Protein AF-W8PNV9-F1 (afdb_monomer)

Foldseek 3Di:
DDVVVVVVVVCVVVCVVFKDWLDKFFWFKDFVNHTLDDHRFIWTWIQGPLKIWIKGWDDPPDTKIKIKIGQFDWDQDPQWIWTWAAAPRHIMIITTNDGPVSSVSSNVSSVSHDGRHMDIDMDD

Mean predicted aligned error: 6.78 Å

Sequence (124 aa):
MDRTVYEALGKYVDSLSNSLYLGTSRGTVYLEDEPVTPEDVRLSLFFSGKSIEISSLWGRENHGALYLRGSPKVRFRSGRIELLFLTRKGHVLVRLRAGRGFAKVLANTASQCSGGVGSLWVRG

Organism: NCBI:txid195522

Solvent-accessible surface area (backbone atoms only — not comparable to full-atom values): 6612 Å² total; per-residue (Å²): 134,66,70,63,59,51,53,56,47,46,53,50,58,62,40,62,79,68,37,47,78,76,50,73,39,36,22,38,39,22,49,76,85,42,72,77,46,62,80,64,37,60,35,40,34,31,40,39,89,43,20,44,35,40,38,34,70,50,60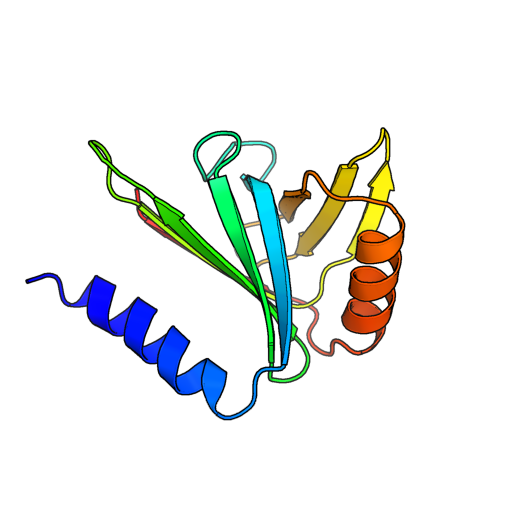,97,87,66,59,30,41,39,43,36,38,27,33,41,51,66,46,77,55,96,79,26,28,37,36,42,31,44,30,91,92,43,46,32,41,35,41,31,63,49,56,71,70,58,43,52,52,51,39,57,54,34,72,62,32,66,55,79,66,19,52,80,48,73,49,111

Secondary structure (DSSP, 8-state):
--HHHHHHHHHHHHHHTT-EEEEEEEEEEEETTEESS-TTEEEEEEEETTEEEEEEEE-SSS-EEEEEEE-PEEEEETTEEEEEEEETTEEEEEEEE--HHHHHHHHHHHHT---S-BEEEEE-

Radius of gyration: 13.63 Å; Cα contacts (8 Å, |Δi|>4): 264; chains: 1; bounding box: 41×26×30 Å

Nearest PDB structures (foldseek):
  2v42-assembly1_B  TM=2.903E-01  e=1.660E-01  Escherichia coli BL21(DE3)
  2v42-assembly1_A  TM=2.907E-01  e=1.852E-01  Escherichia coli BL21(DE3)
  3m4w-assembly2_B  TM=3.149E-01  e=4.969E-01  Escherichia coli K-12
  5z8o-assembly1_A  TM=2.371E-01  e=1.131E+00  Mycolicibacterium smegmatis MC2 155
  3m4w-assembly2_D  TM=2.785E-01  e=1.753E+00  Escherichia coli K-12

Structure (mmCIF, N/CA/C/O backbone):
data_AF-W8PNV9-F1
#
_entry.id   AF-W8PNV9-F1
#
loop_
_atom_site.group_PDB
_atom_site.id
_atom_site.type_symbol
_atom_site.label_atom_id
_atom_site.label_alt_id
_atom_site.label_comp_id
_atom_site.label_asym_id
_atom_site.label_entity_id
_atom_site.label_seq_id
_atom_site.pdbx_PDB_ins_code
_atom_site.Cartn_x
_atom_site.Cartn_y
_atom_site.Cartn_z
_atom_site.occupancy
_atom_site.B_iso_or_equiv
_atom_site.auth_seq_id
_atom_site.auth_comp_id
_atom_site.auth_asym_id
_atom_site.auth_atom_id
_atom_site.pdbx_PDB_model_num
ATOM 1 N N . MET A 1 1 ? 28.897 -6.878 -1.152 1.00 48.00 1 MET A N 1
ATOM 2 C CA . MET A 1 1 ? 27.577 -7.406 -0.738 1.00 48.00 1 MET A CA 1
ATOM 3 C C . MET A 1 1 ? 26.895 -6.304 0.063 1.00 48.00 1 MET A C 1
ATOM 5 O O . MET A 1 1 ? 27.497 -5.834 1.018 1.00 48.00 1 MET A O 1
ATOM 9 N N . ASP A 1 2 ? 25.759 -5.782 -0.406 1.00 49.09 2 ASP A N 1
ATOM 10 C CA . ASP A 1 2 ? 25.226 -4.480 0.035 1.00 49.09 2 ASP A CA 1
ATOM 11 C C . ASP A 1 2 ? 24.529 -4.576 1.409 1.00 49.09 2 ASP A C 1
ATOM 13 O O . ASP A 1 2 ? 23.553 -5.308 1.586 1.00 49.09 2 ASP A O 1
ATOM 17 N N . ARG A 1 3 ? 25.042 -3.818 2.385 1.00 46.00 3 ARG A N 1
ATOM 18 C CA . ARG A 1 3 ? 24.554 -3.719 3.773 1.00 46.00 3 ARG A CA 1
ATOM 19 C C . ARG A 1 3 ? 23.069 -3.342 3.842 1.00 46.00 3 ARG A C 1
ATOM 21 O O . ARG A 1 3 ? 22.374 -3.731 4.773 1.00 46.00 3 ARG A O 1
ATOM 28 N N . THR A 1 4 ? 22.556 -2.657 2.825 1.00 55.75 4 THR A N 1
ATOM 29 C CA . THR A 1 4 ? 21.159 -2.216 2.756 1.00 55.75 4 THR A CA 1
ATOM 30 C C . THR A 1 4 ? 20.176 -3.348 2.449 1.00 55.75 4 THR A C 1
ATOM 32 O O . THR A 1 4 ? 19.050 -3.332 2.945 1.00 55.75 4 THR A O 1
ATOM 35 N N . VAL A 1 5 ? 20.593 -4.365 1.687 1.00 52.97 5 VAL A N 1
ATOM 36 C CA . VAL A 1 5 ? 19.768 -5.565 1.452 1.00 52.97 5 VAL A CA 1
ATOM 37 C C . VAL A 1 5 ? 19.579 -6.324 2.764 1.00 52.97 5 VAL A C 1
ATOM 39 O O . VAL A 1 5 ? 18.478 -6.781 3.053 1.00 52.97 5 VAL A O 1
ATOM 42 N N . TYR A 1 6 ? 20.614 -6.365 3.605 1.00 56.22 6 TYR A N 1
ATOM 43 C CA . TYR A 1 6 ? 20.533 -6.931 4.950 1.00 56.22 6 TYR A CA 1
ATOM 44 C C . TYR A 1 6 ? 19.667 -6.113 5.904 1.00 56.22 6 TYR A C 1
ATOM 46 O O . TYR A 1 6 ? 19.017 -6.703 6.750 1.00 56.22 6 TYR A O 1
ATOM 54 N N . GLU A 1 7 ? 19.598 -4.788 5.781 1.00 56.38 7 GLU A N 1
ATOM 55 C CA . GLU A 1 7 ? 18.689 -3.982 6.609 1.00 56.38 7 GLU A CA 1
ATOM 56 C C . GLU A 1 7 ? 17.222 -4.162 6.202 1.00 56.38 7 GLU A C 1
ATOM 58 O O . GLU A 1 7 ? 16.347 -4.247 7.064 1.00 56.38 7 GLU A O 1
ATOM 63 N N . ALA A 1 8 ? 16.940 -4.261 4.900 1.00 56.78 8 ALA A N 1
ATOM 64 C CA . ALA A 1 8 ? 15.601 -4.573 4.406 1.00 56.78 8 ALA A CA 1
ATOM 65 C C . ALA A 1 8 ? 15.186 -6.010 4.769 1.00 56.78 8 ALA A C 1
ATOM 67 O O . ALA A 1 8 ? 14.063 -6.223 5.221 1.00 56.78 8 ALA A O 1
ATOM 68 N N . LEU A 1 9 ? 16.100 -6.979 4.636 1.00 55.91 9 LEU A N 1
ATOM 69 C CA . LEU A 1 9 ? 15.889 -8.365 5.066 1.00 55.91 9 LEU A CA 1
ATOM 70 C C . LEU A 1 9 ? 15.817 -8.496 6.589 1.00 55.91 9 LEU A C 1
ATOM 72 O O . LEU A 1 9 ? 15.010 -9.267 7.082 1.00 55.91 9 LEU A O 1
ATOM 76 N N . GLY A 1 10 ? 16.607 -7.731 7.336 1.00 55.59 10 GLY A N 1
ATOM 77 C CA . GLY A 1 10 ? 16.584 -7.693 8.797 1.00 55.59 10 GLY A CA 1
ATOM 78 C C . GLY A 1 10 ? 15.242 -7.177 9.296 1.00 55.59 10 GLY A C 1
ATOM 79 O O . GLY A 1 10 ? 14.573 -7.859 10.059 1.00 55.59 10 GLY A O 1
ATOM 80 N N . LYS A 1 11 ? 14.759 -6.057 8.740 1.00 55.88 11 LYS A N 1
ATOM 81 C CA . LYS A 1 11 ? 13.394 -5.572 8.998 1.00 55.88 11 LYS A CA 1
ATOM 82 C C . LYS A 1 11 ? 12.327 -6.582 8.581 1.00 55.88 11 LYS A C 1
ATOM 84 O O . LYS A 1 11 ? 11.326 -6.716 9.275 1.00 55.88 11 LYS A O 1
ATOM 89 N N . TYR A 1 12 ? 12.529 -7.294 7.473 1.00 55.62 12 TYR A N 1
ATOM 90 C CA . TYR A 1 12 ? 11.618 -8.345 7.024 1.00 55.62 12 TYR A CA 1
ATOM 91 C C . TYR A 1 12 ? 11.563 -9.515 8.020 1.00 55.62 12 TYR A C 1
ATOM 93 O O . TYR A 1 12 ? 10.475 -9.899 8.439 1.00 55.62 12 TYR A O 1
ATOM 101 N N . VAL A 1 13 ? 12.709 -10.030 8.468 1.00 58.31 13 VAL A N 1
ATOM 102 C CA . VAL A 1 13 ? 12.803 -11.124 9.448 1.00 58.31 13 VAL A CA 1
ATOM 103 C C . VAL A 1 13 ? 12.267 -10.697 10.816 1.00 58.31 13 VAL A C 1
ATOM 105 O O . VAL A 1 13 ? 11.464 -11.421 11.400 1.00 58.31 13 VAL A O 1
ATOM 108 N N . ASP A 1 14 ? 12.611 -9.498 11.286 1.00 50.69 14 ASP A N 1
ATOM 109 C CA . ASP A 1 14 ? 12.110 -8.958 12.555 1.00 50.69 14 ASP A CA 1
ATOM 110 C C . ASP A 1 14 ? 10.593 -8.747 12.517 1.00 50.69 14 ASP A C 1
ATOM 112 O O . ASP A 1 14 ? 9.894 -9.047 13.490 1.00 50.69 14 ASP A O 1
ATOM 116 N N . SER A 1 15 ? 10.052 -8.310 11.372 1.00 52.59 15 SER A N 1
ATOM 117 C CA . SER A 1 15 ? 8.608 -8.182 11.185 1.00 52.59 15 SER A CA 1
ATOM 118 C C . SER A 1 15 ? 7.902 -9.538 11.307 1.00 52.59 15 SER A C 1
ATOM 120 O O . SER A 1 15 ? 6.853 -9.608 11.942 1.00 52.59 15 SER A O 1
ATOM 122 N N . LEU A 1 16 ? 8.470 -10.647 10.824 1.00 54.53 16 LEU A N 1
ATOM 123 C CA . LEU A 1 16 ? 7.803 -11.959 10.857 1.00 54.53 16 LEU A CA 1
ATOM 124 C C . LEU A 1 16 ? 7.514 -12.481 12.275 1.00 54.53 16 LEU A C 1
ATOM 126 O O . LEU A 1 16 ? 6.616 -13.301 12.439 1.00 54.53 16 LEU A O 1
ATOM 130 N N . SER A 1 17 ? 8.202 -11.978 13.303 1.00 59.91 17 SER A N 1
ATOM 131 C CA . SER A 1 17 ? 7.979 -12.401 14.692 1.00 59.91 17 SER A CA 1
ATOM 132 C C . SER A 1 17 ? 6.652 -11.909 15.302 1.00 59.91 17 SER A C 1
ATOM 134 O O . SER A 1 17 ? 6.185 -12.502 16.268 1.00 59.91 17 SER A O 1
ATOM 136 N N . ASN A 1 18 ? 6.019 -10.866 14.737 1.00 69.50 18 ASN A N 1
ATOM 137 C CA . ASN A 1 18 ? 4.742 -10.296 15.211 1.00 69.50 18 ASN A CA 1
ATOM 138 C C . ASN A 1 18 ? 3.885 -9.656 14.093 1.00 69.50 18 ASN A C 1
ATOM 140 O O . ASN A 1 18 ? 3.041 -8.796 14.365 1.00 69.50 18 ASN A O 1
ATOM 144 N N . SER A 1 19 ? 4.098 -10.036 12.830 1.00 81.19 19 SER A N 1
ATOM 145 C CA . SER A 1 19 ? 3.351 -9.482 11.691 1.00 81.19 19 SER A CA 1
ATOM 146 C C . SER A 1 19 ? 2.368 -10.482 11.107 1.00 81.19 19 SER A C 1
ATOM 148 O O . SER A 1 19 ? 2.708 -11.625 10.814 1.00 81.19 19 SER A O 1
ATOM 150 N N . LEU A 1 20 ? 1.150 -10.015 10.854 1.00 88.81 20 LEU A N 1
ATOM 151 C CA . LEU A 1 20 ? 0.142 -10.745 10.103 1.00 88.81 20 LEU A CA 1
ATOM 152 C C . LEU A 1 20 ? 0.316 -10.451 8.611 1.00 88.81 20 LEU A C 1
ATOM 154 O O . LEU A 1 20 ? 0.179 -9.306 8.182 1.00 88.81 20 LEU A O 1
ATOM 158 N N . TYR A 1 21 ? 0.582 -11.476 7.805 1.00 90.94 21 TYR A N 1
ATOM 159 C CA . TYR A 1 21 ? 0.586 -11.338 6.349 1.00 90.94 21 TYR A CA 1
ATOM 160 C C . TYR A 1 21 ? -0.841 -11.128 5.831 1.00 90.94 21 TYR A C 1
ATOM 162 O O . TYR A 1 21 ? -1.722 -11.958 6.055 1.00 90.94 21 TYR A O 1
ATOM 170 N N . LEU A 1 22 ? -1.070 -10.011 5.139 1.00 93.75 22 LEU A N 1
ATOM 171 C CA . LEU A 1 22 ? -2.384 -9.657 4.596 1.00 93.75 22 LEU A CA 1
ATOM 172 C C . LEU A 1 22 ? -2.547 -10.165 3.164 1.00 93.75 22 LEU A C 1
ATOM 174 O O . LEU A 1 22 ? -3.647 -10.525 2.754 1.00 93.75 22 LEU A O 1
ATOM 178 N N . GLY A 1 23 ? -1.458 -10.180 2.396 1.00 92.94 23 GLY A N 1
ATOM 179 C CA . GLY A 1 23 ? -1.464 -10.640 1.017 1.00 92.94 23 GLY A CA 1
ATOM 180 C C . GLY A 1 23 ? -0.395 -9.975 0.164 1.00 92.94 23 GLY A C 1
ATOM 181 O O . GLY A 1 23 ? 0.339 -9.092 0.604 1.00 92.94 23 GLY A O 1
ATOM 182 N N . THR A 1 24 ? -0.345 -10.395 -1.094 1.00 95.06 24 THR A N 1
ATOM 183 C CA . THR A 1 24 ? 0.502 -9.801 -2.126 1.00 95.06 24 THR A CA 1
ATOM 184 C C . THR A 1 24 ? -0.382 -9.361 -3.279 1.00 95.06 24 THR A C 1
ATOM 186 O O . THR A 1 24 ? -1.289 -10.084 -3.688 1.00 95.06 24 THR A O 1
ATOM 189 N N . SER A 1 25 ? -0.102 -8.184 -3.824 1.00 96.44 25 SER A N 1
ATOM 190 C CA . SER A 1 25 ? -0.784 -7.656 -5.003 1.00 96.44 25 SER A CA 1
ATOM 191 C C . SER A 1 25 ? 0.218 -6.953 -5.899 1.00 96.44 25 SER A C 1
ATOM 193 O O . SER A 1 25 ? 1.234 -6.444 -5.431 1.00 96.44 25 SER A O 1
ATOM 195 N N . ARG A 1 26 ? -0.082 -6.875 -7.194 1.00 96.88 26 ARG A N 1
ATOM 196 C CA . ARG A 1 26 ? 0.629 -5.934 -8.057 1.00 96.88 26 ARG A CA 1
ATOM 197 C C . ARG A 1 26 ? 0.057 -4.532 -7.922 1.00 96.88 26 ARG A C 1
ATOM 199 O O . ARG A 1 26 ? -1.130 -4.377 -7.610 1.00 96.88 26 ARG A O 1
ATOM 206 N N . GLY A 1 27 ? 0.894 -3.526 -8.130 1.00 96.69 27 GLY A N 1
ATOM 207 C CA . GLY A 1 27 ? 0.492 -2.137 -8.004 1.00 96.69 27 GLY A CA 1
ATOM 208 C C . GLY A 1 27 ? 1.612 -1.147 -8.272 1.00 96.69 27 GLY A C 1
ATOM 209 O O . GLY A 1 27 ? 2.695 -1.514 -8.711 1.00 96.69 27 GLY A O 1
ATOM 210 N N . THR A 1 28 ? 1.329 0.117 -7.992 1.00 97.38 28 THR A N 1
ATOM 211 C CA . THR A 1 28 ? 2.289 1.217 -8.121 1.00 97.38 28 THR A CA 1
ATOM 212 C C . THR A 1 28 ? 2.131 2.147 -6.930 1.00 97.38 28 THR A C 1
ATOM 214 O O . THR A 1 28 ? 1.010 2.366 -6.453 1.00 97.38 28 THR A O 1
ATOM 217 N N . VAL A 1 29 ? 3.255 2.653 -6.431 1.00 97.75 29 VAL A N 1
ATOM 218 C CA . VAL A 1 29 ? 3.304 3.606 -5.324 1.00 97.75 29 VAL A CA 1
ATOM 219 C C . VAL A 1 29 ? 3.681 4.977 -5.862 1.00 97.75 29 VAL A C 1
ATOM 221 O O . VAL A 1 29 ? 4.625 5.098 -6.640 1.00 97.75 29 VAL A O 1
ATOM 224 N N . TYR A 1 30 ? 2.949 5.993 -5.420 1.00 97.88 30 TYR A N 1
ATOM 225 C CA . TYR A 1 30 ? 3.132 7.389 -5.794 1.00 97.88 30 TYR A CA 1
ATOM 226 C C . TYR A 1 30 ? 3.411 8.226 -4.543 1.00 97.88 30 TYR A C 1
ATOM 228 O O . TYR A 1 30 ? 2.786 7.987 -3.507 1.00 97.88 30 TYR A O 1
ATOM 236 N N . LEU A 1 31 ? 4.315 9.198 -4.638 1.00 97.31 31 LEU A N 1
ATOM 237 C CA . LEU A 1 31 ? 4.555 10.241 -3.640 1.00 97.31 31 LEU A CA 1
ATOM 238 C C . LEU A 1 31 ? 4.212 11.585 -4.280 1.00 97.31 31 LEU A C 1
ATOM 240 O O . LEU A 1 31 ? 4.854 11.944 -5.258 1.00 97.31 31 LEU A O 1
ATOM 244 N N . GLU A 1 32 ? 3.226 12.304 -3.734 1.00 96.12 32 GLU A N 1
ATOM 245 C CA . GLU A 1 32 ? 2.738 13.570 -4.320 1.00 96.12 32 GLU A CA 1
ATOM 246 C C . GLU A 1 32 ? 2.489 13.436 -5.839 1.00 96.12 32 GLU A C 1
ATOM 248 O O . GLU A 1 32 ? 3.004 14.197 -6.647 1.00 96.12 32 GLU A O 1
ATOM 253 N N . ASP A 1 33 ? 1.744 12.389 -6.214 1.00 94.44 33 ASP A N 1
ATOM 254 C CA . ASP A 1 33 ? 1.393 12.004 -7.592 1.00 94.44 33 ASP A CA 1
ATOM 255 C C . ASP A 1 33 ? 2.541 11.521 -8.505 1.00 94.44 33 ASP A C 1
ATOM 257 O O . ASP A 1 33 ? 2.267 10.957 -9.566 1.00 94.44 33 ASP A O 1
ATOM 261 N N . GLU A 1 34 ? 3.798 11.580 -8.062 1.00 96.31 34 GLU A N 1
ATOM 262 C CA . GLU A 1 34 ? 4.952 11.053 -8.802 1.00 96.31 34 GLU A CA 1
ATOM 263 C C . GLU A 1 34 ? 5.223 9.571 -8.476 1.00 96.31 34 GLU A C 1
ATOM 265 O O . GLU A 1 34 ? 5.268 9.194 -7.298 1.00 96.31 34 GLU A O 1
ATOM 270 N N . PRO A 1 35 ? 5.420 8.686 -9.473 1.00 95.94 35 PRO A N 1
ATOM 271 C CA . PRO A 1 35 ? 5.681 7.273 -9.222 1.00 95.94 35 PRO A CA 1
ATOM 272 C C . PRO A 1 35 ? 7.058 7.066 -8.572 1.00 95.94 35 PRO A C 1
ATOM 274 O O . PRO A 1 35 ? 8.088 7.454 -9.113 1.00 95.94 35 PRO A O 1
ATOM 277 N N . VAL A 1 36 ? 7.085 6.378 -7.427 1.00 94.69 36 VAL A N 1
ATOM 278 C CA . VAL A 1 36 ? 8.326 6.012 -6.708 1.00 94.69 36 VAL A CA 1
ATOM 279 C C . VAL A 1 36 ? 8.697 4.536 -6.865 1.00 94.69 36 VAL A C 1
ATOM 281 O O . VAL A 1 36 ? 9.712 4.075 -6.345 1.00 94.69 36 VAL A O 1
ATOM 284 N N . THR A 1 37 ? 7.869 3.775 -7.576 1.00 94.75 37 THR A N 1
ATOM 285 C CA . THR A 1 37 ? 8.133 2.393 -7.985 1.00 94.75 37 THR A CA 1
ATOM 286 C C . THR A 1 37 ? 7.881 2.252 -9.481 1.00 94.75 37 THR A C 1
ATOM 288 O O . THR A 1 37 ? 7.050 2.990 -10.015 1.00 94.75 37 THR A O 1
ATOM 291 N N . PRO A 1 38 ? 8.468 1.242 -10.147 1.00 93.69 38 PRO A N 1
ATOM 292 C CA . PRO A 1 38 ? 8.016 0.832 -11.470 1.00 93.69 38 PRO A CA 1
ATOM 293 C C . PRO A 1 38 ? 6.513 0.530 -11.503 1.00 93.69 38 PRO A C 1
ATOM 295 O O . PRO A 1 38 ? 5.880 0.244 -10.475 1.00 93.69 38 PRO A O 1
ATOM 298 N N . GLU A 1 39 ? 5.940 0.557 -12.703 1.00 93.38 39 GLU A N 1
ATOM 299 C CA . GLU A 1 39 ? 4.560 0.130 -12.899 1.00 93.38 39 GLU A CA 1
ATOM 300 C C . GLU A 1 39 ? 4.375 -1.361 -12.574 1.00 93.38 39 GLU A C 1
ATOM 302 O O . GLU A 1 39 ? 5.230 -2.193 -12.871 1.00 93.38 39 GLU A O 1
ATOM 307 N N . ASP A 1 40 ? 3.225 -1.702 -11.982 1.00 94.06 40 ASP A N 1
ATOM 308 C CA . ASP A 1 40 ? 2.799 -3.087 -11.717 1.00 94.06 40 ASP A CA 1
ATOM 309 C C . ASP A 1 40 ? 3.785 -3.929 -10.874 1.00 94.06 40 ASP A C 1
ATOM 311 O O . ASP A 1 40 ? 3.852 -5.156 -11.003 1.00 94.06 40 ASP A O 1
ATOM 315 N N . VAL A 1 41 ? 4.532 -3.292 -9.968 1.00 95.38 41 VAL A N 1
ATOM 316 C CA . VAL A 1 41 ? 5.470 -3.970 -9.068 1.00 95.38 41 VAL A CA 1
ATOM 317 C C . VAL A 1 41 ? 4.739 -4.862 -8.057 1.00 95.38 41 VAL A C 1
ATOM 319 O O . VAL A 1 41 ? 3.611 -4.584 -7.642 1.00 95.38 41 VAL A O 1
ATOM 322 N N . ARG A 1 42 ? 5.375 -5.966 -7.648 1.00 95.94 42 ARG A N 1
ATOM 323 C CA . ARG A 1 42 ? 4.836 -6.886 -6.637 1.00 95.94 42 ARG A CA 1
ATOM 324 C C . ARG A 1 42 ? 5.009 -6.298 -5.233 1.00 95.94 42 ARG A C 1
ATOM 326 O O . ARG A 1 42 ? 6.118 -6.242 -4.721 1.00 95.94 42 ARG A O 1
ATOM 333 N N . LEU A 1 43 ? 3.897 -5.956 -4.594 1.00 96.69 43 LEU A N 1
ATOM 334 C CA . LEU A 1 43 ? 3.836 -5.392 -3.248 1.00 96.69 43 LEU A CA 1
ATOM 335 C C . LEU A 1 43 ? 3.362 -6.456 -2.257 1.00 96.69 43 LEU A C 1
ATOM 337 O O . LEU A 1 43 ? 2.307 -7.063 -2.458 1.00 96.69 43 LEU A O 1
ATOM 341 N N . SER A 1 44 ? 4.122 -6.654 -1.184 1.00 96.12 44 SER A N 1
ATOM 342 C CA . SER A 1 44 ? 3.748 -7.506 -0.051 1.00 96.12 44 SER A CA 1
ATOM 343 C C . SER A 1 44 ? 3.188 -6.636 1.066 1.00 96.12 44 SER A C 1
ATOM 345 O O . SER A 1 44 ? 3.786 -5.614 1.401 1.00 96.12 44 SER A O 1
ATOM 347 N N . LEU A 1 45 ? 2.043 -7.025 1.624 1.00 96.38 45 LEU A N 1
ATOM 348 C CA . LEU A 1 45 ? 1.337 -6.270 2.652 1.00 96.38 45 LEU A CA 1
ATOM 349 C C . LEU A 1 45 ? 1.280 -7.058 3.957 1.00 96.38 45 LEU A C 1
ATOM 351 O O . LEU A 1 45 ? 0.904 -8.234 3.976 1.00 96.38 45 LEU A O 1
ATOM 355 N N . PHE A 1 46 ? 1.585 -6.376 5.052 1.00 94.44 46 PHE A N 1
ATOM 356 C CA . PHE A 1 46 ? 1.574 -6.926 6.401 1.00 94.44 46 PHE A CA 1
ATOM 357 C C . PHE A 1 46 ? 0.846 -5.982 7.354 1.00 94.44 46 PHE A C 1
ATOM 359 O O . PHE A 1 46 ? 0.761 -4.778 7.118 1.00 94.44 46 PHE A O 1
ATOM 366 N N . PHE A 1 47 ? 0.339 -6.526 8.453 1.00 92.75 47 PHE A N 1
ATOM 367 C CA . PHE A 1 47 ? -0.095 -5.763 9.611 1.00 92.75 47 PHE A CA 1
ATOM 368 C C . PHE A 1 47 ? 0.844 -6.055 10.773 1.00 92.75 47 PHE A C 1
ATOM 370 O O . PHE A 1 47 ? 0.965 -7.202 11.195 1.00 92.75 47 PHE A O 1
ATOM 377 N N . SER A 1 48 ? 1.506 -5.020 11.280 1.00 89.75 48 SER A N 1
ATOM 378 C CA . SER A 1 48 ? 2.497 -5.137 12.346 1.00 89.75 48 SER A CA 1
ATOM 379 C C . SER A 1 48 ? 2.502 -3.901 13.220 1.00 89.75 48 SER A C 1
ATOM 381 O O . SER A 1 48 ? 2.381 -2.780 12.723 1.00 89.75 48 SER A O 1
ATOM 383 N N . GLY A 1 49 ? 2.624 -4.087 14.537 1.00 86.44 49 GLY A N 1
ATOM 384 C CA . GLY A 1 49 ? 2.711 -2.977 15.489 1.00 86.44 49 GLY A CA 1
ATOM 385 C C . GLY A 1 49 ? 1.626 -1.914 15.275 1.00 86.44 49 GLY A C 1
ATOM 386 O O . GLY A 1 49 ? 1.937 -0.723 15.234 1.00 86.44 49 GLY A O 1
ATOM 387 N N . LYS A 1 50 ? 0.376 -2.353 15.055 1.00 90.94 50 LYS A N 1
ATOM 388 C CA . LYS A 1 50 ? -0.793 -1.503 14.758 1.00 90.94 50 LYS A CA 1
ATOM 389 C C . LYS A 1 50 ? -0.611 -0.582 13.542 1.00 90.94 50 LYS A C 1
ATOM 391 O O . LYS A 1 50 ? -1.128 0.531 13.510 1.00 90.94 50 LYS A O 1
ATOM 396 N N . SER A 1 51 ? 0.134 -1.022 12.536 1.00 94.25 51 SER A N 1
ATOM 397 C CA . SER A 1 51 ? 0.352 -0.326 11.265 1.00 94.25 51 SER A CA 1
ATOM 398 C C . SER A 1 51 ? 0.222 -1.309 10.107 1.00 94.25 51 SER A C 1
ATOM 400 O O . SER A 1 51 ? 0.490 -2.498 10.272 1.00 94.25 51 SER A O 1
ATOM 402 N N . ILE A 1 52 ? -0.154 -0.814 8.930 1.00 95.31 52 ILE A N 1
ATOM 403 C CA . ILE A 1 52 ? 0.025 -1.557 7.684 1.00 95.31 52 ILE A CA 1
ATOM 404 C C . ILE A 1 52 ? 1.430 -1.269 7.165 1.00 95.31 52 ILE A C 1
ATOM 406 O O . ILE A 1 52 ? 1.853 -0.113 7.091 1.00 95.31 52 ILE A O 1
ATOM 410 N N . GLU A 1 53 ? 2.134 -2.333 6.806 1.00 95.19 53 GLU A N 1
ATOM 411 C CA . GLU A 1 53 ? 3.446 -2.299 6.179 1.00 95.19 53 GLU A CA 1
ATOM 412 C C . GLU A 1 53 ? 3.332 -2.797 4.742 1.00 95.19 53 GLU A C 1
ATOM 414 O O . GLU A 1 53 ? 2.637 -3.774 4.461 1.00 95.19 53 GLU A O 1
ATOM 419 N N . ILE A 1 54 ? 4.005 -2.108 3.829 1.00 96.06 54 ILE A N 1
ATOM 420 C CA . ILE A 1 54 ? 4.059 -2.434 2.412 1.00 96.06 54 ILE A CA 1
ATOM 421 C C . ILE A 1 54 ? 5.519 -2.458 2.008 1.00 96.06 54 ILE A C 1
ATOM 423 O O . ILE A 1 54 ? 6.237 -1.470 2.169 1.00 96.06 54 ILE A O 1
ATOM 427 N N . SER A 1 55 ? 5.949 -3.588 1.466 1.00 95.06 55 SER A N 1
ATOM 428 C CA . SER A 1 55 ? 7.305 -3.766 0.975 1.00 95.06 55 SER A CA 1
ATOM 429 C C . SER A 1 55 ? 7.310 -4.270 -0.457 1.00 95.06 55 SER A C 1
ATOM 431 O O . SER A 1 55 ? 6.403 -4.972 -0.911 1.00 95.06 55 SER A O 1
ATOM 433 N N . SER A 1 56 ? 8.344 -3.884 -1.191 1.00 94.50 56 SER A N 1
ATOM 434 C CA . SER A 1 56 ? 8.595 -4.384 -2.534 1.00 94.50 56 SER A CA 1
ATOM 435 C C . SER A 1 56 ? 10.083 -4.364 -2.821 1.00 94.50 56 SER A C 1
ATOM 437 O O . SER A 1 56 ? 10.787 -3.446 -2.407 1.00 94.50 56 SER A O 1
ATOM 439 N N . LEU A 1 57 ? 10.531 -5.361 -3.573 1.00 92.38 57 LEU A N 1
ATOM 440 C CA . LEU A 1 57 ? 11.851 -5.429 -4.183 1.00 92.38 57 LEU A CA 1
ATOM 441 C C . LEU A 1 57 ? 11.645 -5.625 -5.683 1.00 92.38 57 LEU A C 1
ATOM 443 O O . LEU A 1 57 ? 10.784 -6.408 -6.094 1.00 92.38 57 LEU A O 1
ATOM 447 N N . TRP A 1 58 ? 12.412 -4.916 -6.501 1.00 91.19 58 TRP A N 1
ATOM 448 C CA . TRP A 1 58 ? 12.381 -5.064 -7.952 1.00 91.19 58 TRP A CA 1
ATOM 449 C C . TRP A 1 58 ? 13.777 -4.978 -8.547 1.00 91.19 58 TRP A C 1
ATOM 451 O O . TRP A 1 58 ? 14.721 -4.519 -7.910 1.00 91.19 58 TRP A O 1
ATOM 461 N N . GLY A 1 59 ? 13.873 -5.426 -9.794 1.00 79.31 59 GLY A N 1
ATOM 462 C CA . GLY A 1 59 ? 15.072 -5.310 -10.606 1.00 79.31 59 GLY A CA 1
ATOM 463 C C . GLY A 1 59 ? 15.480 -6.625 -11.257 1.00 79.31 59 GLY A C 1
ATOM 464 O O . GLY A 1 59 ? 15.667 -7.640 -10.590 1.00 79.31 59 GLY A O 1
ATOM 465 N N . ARG A 1 60 ? 15.617 -6.562 -12.584 1.00 62.50 60 ARG A N 1
ATOM 466 C CA . ARG A 1 60 ? 16.569 -7.365 -13.369 1.00 62.50 60 ARG A CA 1
ATOM 467 C C . ARG A 1 60 ? 17.722 -6.498 -13.906 1.00 62.50 60 ARG A C 1
ATOM 469 O O . ARG A 1 60 ? 18.815 -7.020 -14.058 1.00 62.50 60 ARG A O 1
ATOM 476 N N . GLU A 1 61 ? 17.484 -5.200 -14.137 1.00 64.62 61 GLU A N 1
ATOM 477 C CA . GLU A 1 61 ? 18.482 -4.219 -14.614 1.00 64.62 61 GLU A CA 1
ATOM 478 C C . GLU A 1 61 ? 18.635 -3.017 -13.661 1.00 64.62 61 GLU A C 1
ATOM 480 O O . GLU A 1 61 ? 19.754 -2.646 -13.333 1.00 64.62 61 GLU A O 1
ATOM 485 N N . ASN A 1 62 ? 17.528 -2.474 -13.132 1.00 70.88 62 ASN A N 1
ATOM 486 C CA . ASN A 1 62 ? 17.535 -1.437 -12.090 1.00 70.88 62 ASN A CA 1
ATOM 487 C C . ASN A 1 62 ? 16.990 -2.005 -10.779 1.00 70.88 62 ASN A C 1
ATOM 489 O O . ASN A 1 62 ? 15.784 -2.236 -10.640 1.00 70.88 62 ASN A O 1
ATOM 493 N N . HIS A 1 63 ? 17.895 -2.286 -9.842 1.00 84.44 63 HIS A N 1
ATOM 494 C CA . HIS A 1 63 ? 17.544 -2.801 -8.525 1.00 84.44 63 HIS A CA 1
ATOM 495 C C . HIS A 1 63 ? 16.957 -1.697 -7.658 1.00 84.44 63 HIS A C 1
ATOM 497 O O . HIS A 1 63 ? 17.590 -0.671 -7.443 1.00 84.44 63 HIS A O 1
ATOM 503 N N . GLY A 1 64 ? 15.780 -1.943 -7.098 1.00 90.50 64 GLY A N 1
ATOM 504 C CA . GLY A 1 64 ? 15.164 -1.012 -6.174 1.00 90.50 64 GLY A CA 1
ATOM 505 C C . GLY A 1 64 ? 14.348 -1.703 -5.102 1.00 90.50 64 GLY A C 1
ATOM 506 O O . GLY A 1 64 ? 14.037 -2.897 -5.162 1.00 90.50 64 GLY A O 1
ATOM 507 N N . ALA A 1 65 ? 14.046 -0.928 -4.075 1.00 93.06 65 ALA A N 1
ATOM 508 C CA . ALA A 1 65 ? 13.360 -1.389 -2.894 1.00 93.06 65 ALA A CA 1
ATOM 509 C C . ALA A 1 65 ? 12.474 -0.281 -2.329 1.00 93.06 65 ALA A C 1
ATOM 511 O O . ALA A 1 65 ? 12.832 0.898 -2.327 1.00 93.06 65 ALA A O 1
ATOM 512 N N . LEU A 1 66 ? 11.320 -0.683 -1.807 1.00 94.06 66 LEU A N 1
ATOM 513 C CA . LEU A 1 66 ? 10.387 0.188 -1.111 1.00 94.06 66 LEU A CA 1
ATOM 514 C C . LEU A 1 66 ? 10.000 -0.447 0.218 1.00 94.06 66 LEU A C 1
ATOM 516 O O . LEU A 1 66 ? 9.710 -1.642 0.288 1.00 94.06 66 LEU A O 1
ATOM 520 N N . TYR A 1 67 ? 9.951 0.387 1.250 1.00 94.69 67 TYR A N 1
ATOM 521 C CA . TYR A 1 67 ? 9.328 0.078 2.524 1.00 94.69 67 TYR A CA 1
ATOM 522 C C . TYR A 1 67 ? 8.481 1.268 2.972 1.00 94.69 67 TYR A C 1
ATOM 524 O O . TYR A 1 67 ? 8.979 2.383 3.145 1.00 94.69 67 TYR A O 1
ATOM 532 N N . LEU A 1 68 ? 7.192 1.020 3.155 1.00 95.44 68 LEU A N 1
ATOM 533 C CA . LEU A 1 68 ? 6.199 1.983 3.603 1.00 95.44 68 LEU A CA 1
ATOM 534 C C . LEU A 1 68 ? 5.486 1.408 4.818 1.00 95.44 68 LEU A C 1
ATOM 536 O O . LEU A 1 68 ? 5.028 0.271 4.783 1.00 95.44 68 LEU A O 1
ATOM 540 N N . ARG A 1 69 ? 5.348 2.196 5.878 1.00 94.44 69 ARG A N 1
ATOM 541 C CA . ARG A 1 69 ? 4.611 1.799 7.080 1.00 94.44 69 ARG A CA 1
ATOM 542 C C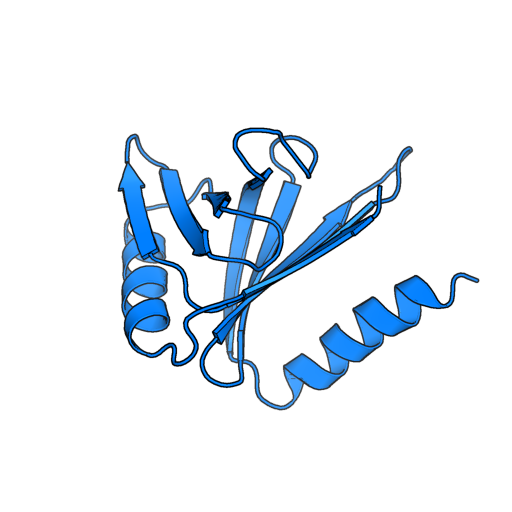 . ARG A 1 69 ? 3.725 2.932 7.556 1.00 94.44 69 ARG A C 1
ATOM 544 O O . ARG A 1 69 ? 4.186 4.065 7.630 1.00 94.44 69 ARG A O 1
ATOM 551 N N . GLY A 1 70 ? 2.486 2.640 7.937 1.00 94.75 70 GLY A N 1
ATOM 552 C CA . GLY A 1 70 ? 1.606 3.619 8.576 1.00 94.75 70 GLY A CA 1
ATOM 553 C C . GLY A 1 70 ? 0.145 3.184 8.647 1.00 94.75 70 GLY A C 1
ATOM 554 O O . GLY A 1 70 ? -0.173 2.009 8.470 1.00 94.75 70 GLY A O 1
ATOM 555 N N . SER A 1 71 ? -0.741 4.147 8.900 1.00 95.75 71 SER A N 1
ATOM 556 C CA . SER A 1 71 ? -2.195 3.957 8.904 1.00 95.75 71 SER A CA 1
ATOM 557 C C . SER A 1 71 ? -2.812 4.576 7.644 1.00 95.75 71 SER A C 1
ATOM 559 O O . SER A 1 71 ? -2.865 5.806 7.540 1.00 95.75 71 SER A O 1
ATOM 561 N N . PRO A 1 72 ? -3.232 3.771 6.652 1.00 96.88 72 PRO A N 1
ATOM 562 C CA . PRO A 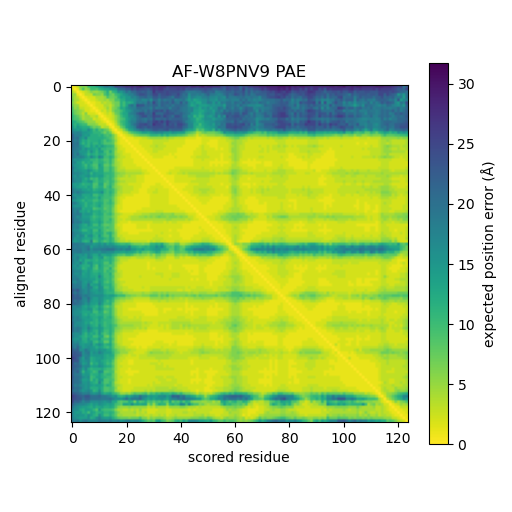1 72 ? -3.808 4.306 5.431 1.00 96.88 72 PRO A CA 1
ATOM 563 C C . PRO A 1 72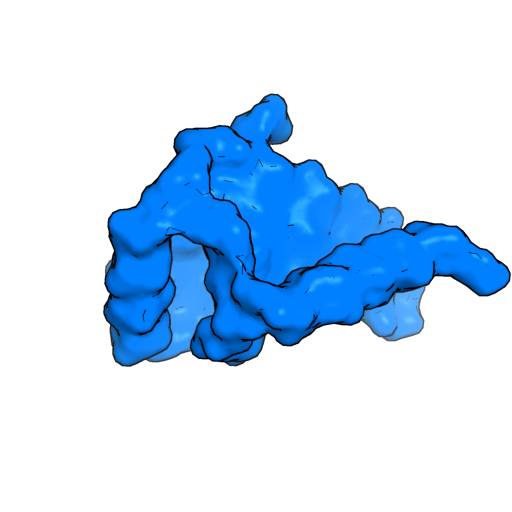 ? -5.315 4.535 5.539 1.00 96.88 72 PRO A C 1
ATOM 565 O O . PRO A 1 72 ? -6.042 3.777 6.179 1.00 96.88 72 PRO A O 1
ATOM 568 N N . LYS A 1 73 ? -5.821 5.503 4.773 1.00 96.38 73 LYS A N 1
ATOM 569 C CA . LYS A 1 73 ? -7.229 5.50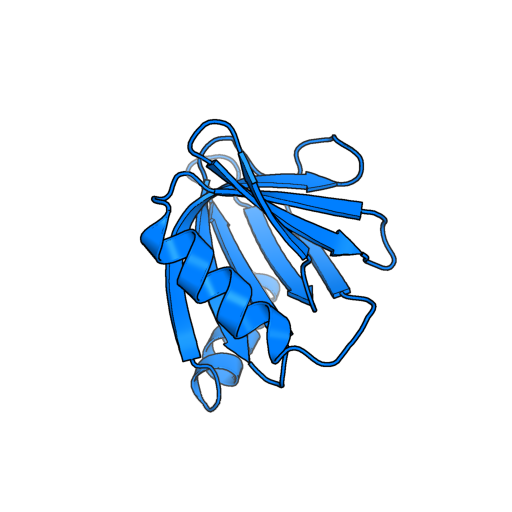2 4.352 1.00 96.38 73 LYS A CA 1
ATOM 570 C C . LYS A 1 73 ? -7.384 4.564 3.160 1.00 96.38 73 LYS A C 1
ATOM 572 O O . LYS A 1 73 ? -6.667 4.704 2.173 1.00 96.38 73 LYS A O 1
ATOM 577 N N . VAL A 1 74 ? -8.341 3.643 3.241 1.00 97.25 74 VAL A N 1
ATOM 578 C CA . VAL A 1 74 ? -8.601 2.650 2.190 1.00 97.25 74 VAL A CA 1
ATOM 579 C C . VAL A 1 74 ? -9.808 3.067 1.362 1.00 97.25 74 VAL A C 1
ATOM 581 O O . VAL A 1 74 ? -10.863 3.393 1.907 1.00 97.25 74 VAL A O 1
ATOM 584 N N . ARG A 1 75 ? -9.673 3.041 0.036 1.00 97.12 75 ARG A N 1
ATOM 585 C CA . ARG A 1 75 ? -10.767 3.262 -0.917 1.00 97.12 75 ARG A CA 1
ATOM 586 C C . ARG A 1 75 ? -10.751 2.184 -1.991 1.00 97.12 75 ARG A C 1
ATOM 588 O O . ARG A 1 75 ? -9.699 1.674 -2.358 1.00 97.12 75 ARG A O 1
ATOM 595 N N . PHE A 1 76 ? -11.925 1.852 -2.516 1.00 96.00 76 PHE A N 1
ATOM 596 C CA . PHE A 1 76 ? -12.058 1.011 -3.701 1.00 96.00 76 PHE A CA 1
ATOM 597 C C . PHE A 1 76 ? -12.713 1.835 -4.805 1.00 96.00 76 PHE A C 1
ATOM 599 O O . PHE A 1 76 ? -13.867 2.242 -4.666 1.00 96.00 76 PHE A O 1
ATOM 606 N N . ARG A 1 77 ? -11.980 2.108 -5.885 1.00 92.62 77 ARG A N 1
ATOM 607 C CA . ARG A 1 77 ? -12.442 2.960 -6.988 1.00 92.62 77 ARG A CA 1
ATOM 608 C C . ARG A 1 77 ? -11.981 2.379 -8.316 1.00 92.62 77 ARG A C 1
ATOM 610 O O . ARG A 1 77 ? -10.845 1.934 -8.437 1.00 92.62 77 ARG A O 1
ATOM 617 N N . SER A 1 78 ? -12.874 2.362 -9.305 1.00 90.25 78 SER A N 1
ATOM 618 C CA . SER A 1 78 ? -12.564 1.920 -10.675 1.00 90.25 78 SER A CA 1
ATOM 619 C C . SER A 1 78 ? -11.861 0.553 -10.743 1.00 90.25 78 SER A C 1
ATOM 621 O O . SER A 1 78 ? -10.908 0.368 -11.494 1.00 90.25 78 SER A O 1
ATOM 623 N N . GLY A 1 79 ? -12.292 -0.401 -9.909 1.00 90.19 79 GLY A N 1
ATOM 624 C CA . GLY A 1 79 ? -11.717 -1.751 -9.870 1.00 90.19 79 GLY A CA 1
ATOM 625 C C . GLY A 1 79 ? -10.337 -1.861 -9.209 1.00 90.19 79 GLY A C 1
ATOM 626 O O . GLY A 1 79 ? -9.716 -2.916 -9.300 1.00 90.19 79 GLY A O 1
ATOM 627 N N . ARG A 1 80 ? -9.846 -0.804 -8.550 1.00 94.62 80 ARG A N 1
ATOM 628 C CA . ARG A 1 80 ? -8.556 -0.775 -7.847 1.00 94.62 80 ARG A CA 1
ATOM 629 C C . ARG A 1 80 ? -8.736 -0.424 -6.376 1.00 94.62 80 ARG A C 1
ATOM 631 O O . ARG A 1 80 ? -9.691 0.258 -5.997 1.00 94.62 80 ARG A O 1
ATOM 638 N N . ILE A 1 81 ? -7.796 -0.881 -5.556 1.00 97.94 81 ILE A N 1
ATOM 639 C CA . ILE A 1 81 ? -7.688 -0.474 -4.153 1.00 97.94 81 ILE A CA 1
ATOM 640 C C . ILE A 1 81 ? -6.708 0.692 -4.082 1.00 97.94 81 ILE A C 1
ATOM 642 O O . ILE A 1 81 ? -5.610 0.607 -4.626 1.00 97.94 81 ILE A O 1
ATOM 646 N N . GLU A 1 82 ? -7.100 1.758 -3.403 1.00 98.06 82 GLU A N 1
ATOM 647 C CA . GLU A 1 82 ? -6.266 2.916 -3.113 1.00 98.06 82 GLU A CA 1
ATOM 648 C C . GLU A 1 82 ? -6.005 2.966 -1.607 1.00 98.06 82 GLU A C 1
ATOM 650 O O . GLU A 1 82 ? -6.947 3.015 -0.811 1.00 98.06 82 GLU A O 1
ATOM 655 N N . LEU A 1 83 ? -4.731 2.935 -1.216 1.00 97.69 83 LEU A N 1
ATOM 656 C CA . LEU A 1 83 ? -4.289 3.150 0.160 1.00 97.69 83 LEU A CA 1
ATOM 657 C C . LEU A 1 83 ? -3.580 4.499 0.219 1.00 97.69 83 LEU A C 1
ATOM 659 O O . LEU A 1 83 ? -2.530 4.671 -0.397 1.00 97.69 83 LEU A O 1
ATOM 663 N N . LEU A 1 84 ? -4.163 5.451 0.941 1.00 97.25 84 LEU A N 1
ATOM 664 C CA . LEU A 1 84 ? -3.605 6.788 1.107 1.00 97.25 84 LEU A CA 1
ATOM 665 C C . LEU A 1 84 ? -2.956 6.909 2.483 1.00 97.25 84 LEU A C 1
ATOM 667 O O . LEU A 1 84 ? -3.657 6.908 3.496 1.00 97.25 84 LEU A O 1
ATOM 671 N N . PHE A 1 85 ? -1.637 7.044 2.506 1.00 96.94 85 PHE A N 1
ATOM 672 C CA . PHE A 1 85 ? -0.847 7.277 3.707 1.00 96.94 85 PHE A CA 1
ATOM 673 C C . PHE A 1 85 ? -0.449 8.749 3.786 1.00 96.94 85 PHE A C 1
ATOM 675 O O . PHE A 1 85 ? -0.039 9.346 2.792 1.00 96.94 85 PHE A O 1
ATOM 682 N N . LEU A 1 86 ? -0.502 9.318 4.987 1.00 95.12 86 LEU A N 1
ATOM 683 C CA . LEU A 1 86 ? 0.165 10.580 5.287 1.00 95.12 86 LEU A CA 1
ATOM 684 C C . LEU A 1 86 ? 1.545 10.262 5.863 1.00 95.12 86 LEU A C 1
ATOM 686 O O . LEU A 1 86 ? 1.642 9.528 6.845 1.00 95.12 86 LEU A O 1
ATOM 690 N N . THR A 1 87 ? 2.613 10.789 5.271 1.00 93.88 87 THR A N 1
ATOM 691 C CA . THR A 1 87 ? 3.989 10.586 5.748 1.00 93.88 87 THR A CA 1
ATOM 692 C C . THR A 1 87 ? 4.688 11.924 5.955 1.00 93.88 87 THR A C 1
ATOM 694 O O . THR A 1 87 ? 4.234 12.954 5.464 1.00 93.88 87 THR A O 1
ATOM 697 N N . ARG A 1 88 ? 5.846 11.923 6.627 1.00 91.19 88 ARG A N 1
ATOM 698 C CA . ARG A 1 88 ? 6.683 13.136 6.742 1.00 91.19 88 ARG A CA 1
ATOM 699 C C . ARG A 1 88 ? 7.223 13.647 5.400 1.00 91.19 88 ARG A C 1
ATOM 701 O O . ARG A 1 88 ? 7.665 14.785 5.337 1.00 91.19 88 ARG A O 1
ATOM 708 N N . LYS A 1 89 ? 7.229 12.805 4.361 1.00 90.81 89 LYS A N 1
ATOM 709 C CA . LYS A 1 89 ? 7.669 13.166 3.007 1.00 90.81 89 LYS A CA 1
ATOM 710 C C . LYS A 1 89 ? 6.528 13.692 2.129 1.00 90.81 89 LYS A C 1
ATOM 712 O O . LYS A 1 89 ? 6.810 14.137 1.028 1.00 90.81 89 LYS A O 1
ATOM 717 N N . GLY A 1 90 ? 5.281 13.608 2.598 1.00 93.88 90 GLY A N 1
ATOM 718 C CA . GLY A 1 90 ? 4.084 13.925 1.821 1.00 93.88 90 GLY A CA 1
ATOM 719 C C . GLY A 1 90 ? 3.056 12.793 1.813 1.00 93.88 90 GLY A C 1
ATOM 720 O O . GLY A 1 90 ? 3.162 11.807 2.560 1.00 93.88 90 GLY A O 1
ATOM 721 N N . HIS A 1 91 ? 2.048 12.945 0.963 1.00 96.38 91 HIS A N 1
ATOM 722 C CA . HIS A 1 91 ? 1.013 11.957 0.707 1.00 96.38 91 HIS A CA 1
ATOM 723 C C . HIS A 1 91 ? 1.547 10.831 -0.170 1.00 96.38 91 HIS A C 1
ATOM 725 O O . HIS A 1 91 ? 2.068 11.055 -1.261 1.00 96.38 91 HIS A O 1
ATOM 731 N N . VAL A 1 92 ? 1.370 9.600 0.304 1.00 98.00 92 VAL A N 1
ATOM 732 C CA . VAL A 1 92 ? 1.733 8.399 -0.443 1.00 98.00 92 VAL A CA 1
ATOM 733 C C . VAL A 1 92 ? 0.468 7.665 -0.844 1.00 98.00 92 VAL A C 1
ATOM 735 O O . VAL A 1 92 ? -0.310 7.239 0.012 1.00 98.00 92 VAL A O 1
ATOM 738 N N . LEU A 1 93 ? 0.273 7.499 -2.147 1.00 98.00 93 LEU A N 1
ATOM 739 C CA . LEU A 1 93 ? -0.830 6.740 -2.716 1.00 98.00 93 LEU A CA 1
ATOM 740 C C . LEU A 1 93 ? -0.314 5.392 -3.212 1.00 98.00 93 LEU A C 1
ATOM 742 O O . LEU A 1 93 ? 0.523 5.323 -4.107 1.00 98.00 93 LEU A O 1
ATOM 746 N N . VAL A 1 94 ? -0.859 4.305 -2.677 1.00 98.12 9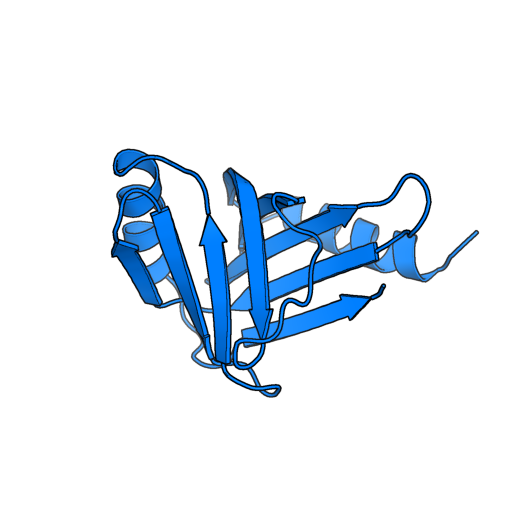4 VAL A N 1
ATOM 747 C CA . VAL A 1 94 ? -0.622 2.955 -3.195 1.00 98.12 94 VAL A CA 1
ATOM 748 C C . VAL A 1 94 ? -1.848 2.504 -3.969 1.00 98.12 94 VAL A C 1
ATOM 750 O O . VAL A 1 94 ? -2.936 2.395 -3.402 1.00 98.12 94 VAL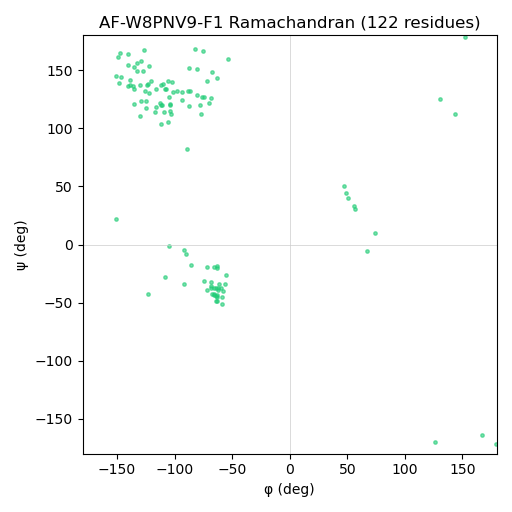 A O 1
ATOM 753 N N . ARG A 1 95 ? -1.673 2.212 -5.259 1.00 98.00 95 ARG A N 1
ATOM 754 C CA . ARG A 1 95 ? -2.726 1.660 -6.120 1.00 98.00 95 ARG A CA 1
ATOM 755 C C . ARG A 1 95 ? -2.489 0.176 -6.348 1.00 98.00 95 ARG A C 1
ATOM 757 O O . ARG A 1 95 ? -1.524 -0.192 -7.009 1.00 98.00 95 ARG A O 1
ATOM 764 N N . LEU A 1 96 ? -3.388 -0.668 -5.850 1.00 97.75 96 LEU A N 1
ATOM 765 C CA . LEU A 1 96 ? -3.308 -2.124 -5.978 1.00 97.75 96 LEU A CA 1
ATOM 766 C C . LEU A 1 96 ? -4.319 -2.658 -6.997 1.00 97.75 96 LEU A C 1
ATOM 768 O O . LEU A 1 96 ? -5.482 -2.240 -7.031 1.00 97.75 96 LEU A O 1
ATOM 772 N N . ARG A 1 97 ? -3.885 -3.646 -7.781 1.00 95.75 97 ARG A N 1
ATOM 773 C CA . ARG A 1 97 ? -4.726 -4.463 -8.661 1.00 95.75 97 ARG A CA 1
ATOM 774 C C . ARG A 1 97 ? -5.245 -5.679 -7.898 1.00 95.75 97 ARG A C 1
ATOM 776 O O . ARG A 1 97 ? -4.692 -6.770 -7.992 1.00 95.75 97 ARG A O 1
ATOM 783 N N . ALA A 1 98 ? -6.314 -5.476 -7.138 1.00 92.25 98 ALA A N 1
ATOM 784 C CA . ALA A 1 98 ? -6.962 -6.544 -6.392 1.00 92.25 98 ALA A CA 1
ATOM 785 C C . ALA A 1 98 ? -8.469 -6.307 -6.241 1.00 92.25 98 ALA A C 1
ATOM 787 O O . ALA A 1 98 ? -8.973 -5.197 -6.415 1.00 92.25 98 ALA A O 1
ATOM 788 N N . GLY A 1 99 ? -9.192 -7.383 -5.927 1.00 91.31 99 GLY A N 1
ATOM 789 C CA . GLY A 1 99 ? -10.649 -7.380 -5.856 1.00 91.31 99 GLY A CA 1
ATOM 790 C C . GLY A 1 99 ? -11.223 -6.703 -4.608 1.00 91.31 99 GLY A C 1
ATOM 791 O O . GLY A 1 99 ? -10.551 -6.497 -3.596 1.00 91.31 99 GLY A O 1
ATOM 792 N N . ARG A 1 100 ? -12.534 -6.433 -4.657 1.00 92.62 100 ARG A N 1
ATOM 793 C CA . ARG A 1 100 ? -13.300 -5.801 -3.567 1.00 92.62 100 ARG A CA 1
ATOM 794 C C . ARG A 1 100 ? -13.203 -6.559 -2.235 1.00 92.62 100 ARG A C 1
ATOM 796 O O . ARG A 1 100 ? -13.191 -5.927 -1.183 1.00 92.62 100 ARG A O 1
ATOM 803 N N . GLY A 1 101 ? -13.113 -7.891 -2.268 1.00 91.94 101 GLY A N 1
ATOM 804 C CA . GLY A 1 101 ? -12.932 -8.707 -1.062 1.00 91.94 101 GLY A CA 1
ATOM 805 C C . GLY A 1 101 ? -11.653 -8.341 -0.306 1.00 91.94 101 GLY A C 1
ATOM 806 O O . GLY A 1 101 ? -11.698 -8.095 0.896 1.00 91.94 101 GLY A O 1
ATOM 807 N N . PHE A 1 102 ? -10.539 -8.186 -1.028 1.00 94.44 102 PHE A N 1
ATOM 808 C CA . PHE A 1 102 ? -9.275 -7.765 -0.429 1.00 94.44 102 PHE A CA 1
ATOM 809 C C . PHE A 1 102 ? -9.327 -6.313 0.062 1.00 94.44 102 PHE A C 1
ATOM 811 O O . PHE A 1 102 ? -8.823 -6.010 1.139 1.00 94.44 102 PHE A O 1
ATOM 818 N N . ALA A 1 103 ? -10.037 -5.432 -0.652 1.00 95.75 103 ALA A N 1
ATOM 819 C 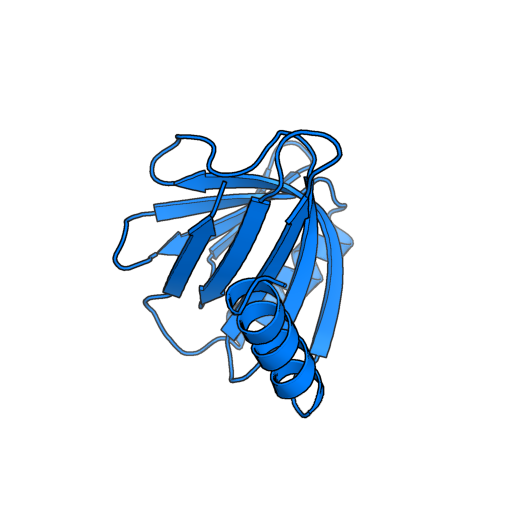CA . ALA A 1 103 ? -10.277 -4.060 -0.196 1.00 95.75 103 ALA A CA 1
ATOM 820 C C . ALA A 1 103 ? -10.985 -4.011 1.168 1.00 95.75 103 ALA A C 1
ATOM 822 O O . ALA A 1 103 ? -10.621 -3.202 2.017 1.00 95.75 103 ALA A O 1
ATOM 823 N N . LYS A 1 104 ? -11.965 -4.898 1.398 1.00 94.00 104 LYS A N 1
ATOM 824 C CA . LYS A 1 104 ? -12.675 -5.003 2.681 1.00 94.00 104 LYS A CA 1
ATOM 825 C C . LYS A 1 104 ? -11.752 -5.472 3.806 1.00 94.00 104 LYS A C 1
ATOM 827 O O . LYS A 1 104 ? -11.804 -4.907 4.893 1.00 94.00 104 LYS A O 1
ATOM 832 N N . VAL A 1 105 ? -10.893 -6.461 3.540 1.00 94.81 105 VAL A N 1
ATOM 833 C CA . VAL A 1 105 ? -9.875 -6.913 4.504 1.00 94.81 105 VAL A CA 1
ATOM 834 C C . VAL A 1 105 ? -8.958 -5.751 4.877 1.00 94.81 105 VAL A C 1
ATOM 836 O O . VAL A 1 105 ? -8.835 -5.436 6.055 1.00 94.81 105 VAL A O 1
ATOM 839 N N . LEU A 1 106 ? -8.404 -5.048 3.885 1.00 96.56 106 LEU A N 1
ATOM 840 C CA . LEU A 1 106 ? -7.514 -3.911 4.124 1.00 96.56 106 LEU A CA 1
ATOM 841 C C . LEU A 1 106 ? -8.206 -2.766 4.869 1.00 96.56 106 LEU A C 1
ATOM 843 O O . LEU A 1 106 ? -7.591 -2.175 5.749 1.00 96.56 106 LEU A O 1
ATOM 847 N N . ALA A 1 107 ? -9.472 -2.466 4.569 1.00 96.00 107 ALA A N 1
ATOM 848 C CA . ALA A 1 107 ? -10.238 -1.449 5.290 1.00 96.00 107 ALA A CA 1
ATOM 849 C C . ALA A 1 107 ? -10.458 -1.828 6.764 1.00 96.00 107 ALA A C 1
ATOM 851 O O . ALA A 1 107 ? -10.247 -1.000 7.651 1.00 96.00 107 ALA A O 1
ATOM 852 N N . ASN A 1 108 ? -10.817 -3.087 7.033 1.00 94.25 108 ASN A N 1
ATOM 853 C CA . ASN A 1 108 ? -10.963 -3.593 8.396 1.00 94.25 108 ASN A CA 1
ATOM 854 C C . ASN A 1 108 ? -9.628 -3.545 9.147 1.00 94.25 108 ASN A C 1
ATOM 856 O O . ASN A 1 108 ? -9.580 -3.061 10.274 1.00 94.25 108 ASN A O 1
ATOM 860 N N . THR A 1 109 ? -8.533 -3.977 8.523 1.00 94.81 109 THR A N 1
ATOM 861 C CA . THR A 1 109 ? -7.198 -3.908 9.128 1.00 94.81 109 THR A CA 1
ATOM 862 C C . THR A 1 109 ? -6.767 -2.463 9.383 1.00 94.81 109 THR A C 1
ATOM 864 O O . THR A 1 109 ? -6.282 -2.157 10.468 1.00 94.81 109 THR A O 1
ATOM 867 N N . ALA A 1 110 ? -7.003 -1.554 8.433 1.00 95.00 110 ALA A N 1
ATOM 868 C CA . ALA A 1 110 ? -6.680 -0.138 8.579 1.00 95.00 110 ALA A CA 1
ATOM 869 C C . ALA A 1 110 ? -7.440 0.523 9.741 1.00 95.00 110 ALA A C 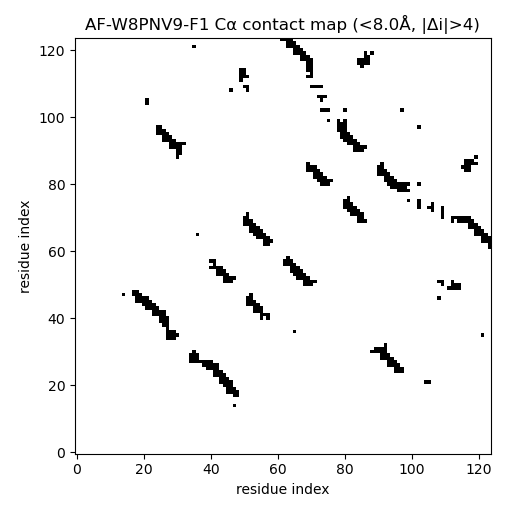1
ATOM 871 O O . ALA A 1 110 ? -6.879 1.371 10.428 1.00 95.00 110 ALA A O 1
ATOM 872 N N . SER A 1 111 ? -8.679 0.100 10.025 1.00 94.19 111 SER A N 1
ATOM 873 C CA . SER A 1 111 ? -9.427 0.589 11.196 1.00 94.19 111 SER A CA 1
ATOM 874 C C . SER A 1 111 ? -8.813 0.193 12.545 1.00 94.19 111 SER A C 1
ATOM 876 O O . SER A 1 111 ? -9.098 0.836 13.551 1.00 94.19 111 SER A O 1
ATOM 878 N N . GLN A 1 112 ? -7.946 -0.826 12.574 1.00 93.25 112 GLN A N 1
ATOM 879 C CA . GLN A 1 112 ? -7.205 -1.234 13.773 1.00 93.25 112 GLN A CA 1
ATOM 880 C C . GLN A 1 112 ? -5.840 -0.545 13.896 1.00 93.25 112 GLN A C 1
ATOM 882 O O . GLN A 1 112 ? -5.133 -0.741 14.889 1.00 93.25 112 GLN A O 1
ATOM 887 N N . CYS A 1 113 ? -5.434 0.242 12.897 1.00 92.38 113 CYS A N 1
ATOM 888 C CA . CYS A 1 113 ? -4.169 0.951 12.946 1.00 92.38 113 CYS A CA 1
ATOM 889 C C . CYS A 1 113 ? -4.213 2.116 13.943 1.00 92.38 113 CYS A C 1
ATOM 891 O O . CYS A 1 113 ? -5.183 2.868 14.014 1.00 92.38 113 CYS A O 1
ATOM 893 N N . SER A 1 114 ? -3.114 2.318 14.670 1.00 82.44 114 SER A N 1
ATOM 894 C CA . SER A 1 114 ? -2.931 3.445 15.587 1.00 82.44 114 SER A CA 1
ATOM 895 C C . SER A 1 114 ? -1.586 4.115 15.306 1.00 82.44 114 SER A C 1
ATOM 897 O O . SER A 1 114 ? -0.537 3.528 15.561 1.00 82.44 114 SER A O 1
ATOM 899 N N . GLY A 1 115 ? -1.618 5.330 14.758 1.00 67.31 115 GLY A N 1
ATOM 900 C CA . GLY A 1 115 ? -0.430 6.079 14.335 1.00 67.31 115 GLY A CA 1
ATOM 901 C C . GLY A 1 115 ? -0.723 6.877 13.066 1.00 67.31 115 GLY A C 1
ATOM 902 O O . GLY A 1 115 ? -1.001 6.297 12.021 1.00 67.31 115 GLY A O 1
ATOM 903 N N . GLY A 1 116 ? -0.732 8.209 13.166 1.00 68.94 116 GLY A N 1
ATOM 904 C CA . GLY A 1 116 ? -1.240 9.094 12.106 1.00 68.94 116 GLY A CA 1
ATOM 905 C C . GLY A 1 116 ? -0.239 9.460 11.006 1.00 68.94 116 GLY A C 1
ATOM 906 O O . GLY A 1 116 ? -0.658 9.904 9.942 1.00 68.94 116 GLY A O 1
ATOM 907 N N . VAL A 1 117 ? 1.066 9.274 11.237 1.00 80.06 117 VAL A N 1
ATOM 908 C CA . VAL A 1 117 ? 2.118 9.628 10.271 1.00 80.06 117 VAL A CA 1
ATOM 909 C C . VAL A 1 117 ? 2.987 8.411 9.990 1.00 80.06 117 VAL A C 1
ATOM 911 O O . VAL A 1 117 ? 3.642 7.880 10.886 1.00 80.06 117 VAL A O 1
ATOM 914 N N . GLY A 1 118 ? 2.977 7.976 8.736 1.00 82.19 118 GLY A N 1
ATOM 915 C CA . GLY A 1 118 ? 3.771 6.865 8.245 1.00 82.19 118 GLY A CA 1
ATOM 916 C C . GLY A 1 118 ? 5.213 7.235 7.900 1.00 82.19 118 GLY A C 1
ATOM 917 O O . GLY A 1 118 ? 5.586 8.409 7.797 1.00 82.19 118 GLY A O 1
ATOM 918 N N . SER A 1 119 ? 6.028 6.208 7.684 1.00 88.50 119 SER A N 1
ATOM 919 C CA . SER A 1 119 ? 7.391 6.308 7.173 1.00 88.50 119 SER A CA 1
ATOM 920 C C . SER A 1 119 ? 7.463 5.742 5.758 1.00 88.50 119 SER A C 1
ATOM 922 O O . SER A 1 119 ? 6.868 4.710 5.460 1.00 88.50 119 SER A O 1
ATOM 924 N N . LEU A 1 120 ? 8.201 6.429 4.884 1.00 91.00 120 LEU A N 1
ATOM 925 C CA . LEU A 1 120 ? 8.476 5.992 3.518 1.00 91.00 120 LEU A CA 1
ATOM 926 C C . LEU A 1 120 ? 9.987 5.952 3.290 1.00 91.00 120 LEU A C 1
ATOM 928 O O . LEU A 1 120 ? 10.685 6.971 3.391 1.00 91.00 120 LEU A O 1
ATOM 932 N N . TRP A 1 121 ? 10.472 4.784 2.901 1.00 91.81 121 TRP A N 1
ATOM 933 C CA . TRP A 1 121 ? 11.818 4.568 2.403 1.00 91.81 121 TRP A CA 1
ATOM 934 C C . TRP A 1 121 ? 11.746 3.968 0.999 1.00 91.81 121 TRP A C 1
ATOM 936 O O . TRP A 1 121 ? 11.006 3.016 0.761 1.00 91.81 121 TRP A O 1
ATOM 946 N N . VAL A 1 122 ? 12.500 4.559 0.076 1.00 87.12 122 VAL A N 1
ATOM 947 C CA . VAL A 1 122 ? 12.595 4.133 -1.322 1.00 87.12 122 VAL A CA 1
ATOM 948 C C . VAL A 1 122 ? 14.054 4.239 -1.733 1.00 87.12 122 VAL A C 1
ATOM 950 O O . VAL A 1 122 ? 14.714 5.222 -1.390 1.00 87.12 122 VAL A O 1
ATOM 953 N N . ARG A 1 123 ? 14.538 3.237 -2.460 1.00 84.31 123 ARG A N 1
ATOM 954 C CA . ARG A 1 123 ? 15.829 3.246 -3.145 1.00 84.31 123 ARG A CA 1
ATOM 955 C C . ARG A 1 123 ? 15.626 2.696 -4.553 1.00 84.31 123 ARG A C 1
ATOM 957 O O . ARG A 1 123 ? 14.941 1.686 -4.706 1.00 84.31 123 ARG A O 1
ATOM 964 N N . GLY A 1 124 ? 16.191 3.371 -5.544 1.00 74.81 124 GLY A N 1
ATOM 965 C CA . GLY A 1 124 ? 16.188 2.979 -6.952 1.00 74.81 124 GLY A CA 1
ATOM 966 C C . GLY A 1 124 ? 17.576 3.102 -7.547 1.00 74.81 124 GLY A C 1
ATOM 967 O O . GLY A 1 124 ? 18.464 3.628 -6.831 1.00 74.81 124 GLY A O 1
#

pLDDT: mean 86.75, std 14.79, range [46.0, 98.12]